Protein AF-A0A9X8ZZ97-F1 (afdb_monomer_lite)

Sequence (98 aa):
MSLYIMGLFLSYMVLNVFTDLKYRKTKNIWHFIFLVVGLGITYFAGIRTGKEIVIVLTMALVCGLLLETFKFSSPGDTKMLVVAALYVSDVAEESAML

Organism: Bacillus cereus (NCBI:txid1396)

Secondary structure (DSSP, 8-state):
-HHHHHHHHHHHHHHHHHHHHHHS---HHHHHHHHHHHHHHHHHTTSS-HHHHHHHHHHHHHHHHHHHHTTSS-HHHHHHHHHHHHHHHHHHHHHH--

Structure (mmCIF, N/CA/C/O backbone):
data_AF-A0A9X8ZZ97-F1
#
_entry.id   AF-A0A9X8ZZ97-F1
#
loop_
_atom_site.group_PDB
_atom_site.id
_atom_site.type_symbol
_atom_site.label_atom_id
_atom_site.label_alt_id
_atom_site.label_comp_id
_atom_site.label_asym_id
_atom_site.label_entity_id
_atom_site.label_seq_id
_atom_site.pdbx_PDB_ins_code
_atom_site.Cartn_x
_atom_site.Cartn_y
_atom_site.Cartn_z
_atom_site.occupancy
_atom_site.B_iso_or_equiv
_atom_site.auth_seq_id
_atom_site.auth_comp_id
_atom_site.auth_asym_id
_atom_site.auth_atom_id
_atom_site.pdbx_PDB_model_num
ATOM 1 N N . MET A 1 1 ? -9.895 12.532 8.640 1.00 81.56 1 MET A N 1
ATOM 2 C CA . MET A 1 1 ? -8.616 11.836 8.371 1.00 81.56 1 MET A CA 1
ATOM 3 C C . MET A 1 1 ? -8.487 11.480 6.888 1.00 81.56 1 MET A C 1
ATOM 5 O O . MET A 1 1 ? -7.400 11.606 6.336 1.00 81.56 1 MET A O 1
ATOM 9 N N . SER A 1 2 ? -9.599 11.159 6.227 1.00 82.81 2 SER A N 1
ATOM 10 C CA . SER A 1 2 ? -9.695 10.655 4.851 1.00 82.81 2 SER A CA 1
ATOM 11 C C . SER A 1 2 ? -8.934 11.481 3.808 1.00 82.81 2 SER A C 1
ATOM 13 O O . SER A 1 2 ? -8.155 10.926 3.040 1.00 82.81 2 SER A O 1
ATOM 15 N N . LEU A 1 3 ? -9.025 12.818 3.849 1.00 87.56 3 LEU A N 1
ATOM 16 C CA . LEU A 1 3 ? -8.240 13.706 2.971 1.00 87.56 3 LEU A CA 1
ATOM 17 C C . LEU A 1 3 ? -6.719 13.492 3.087 1.00 87.56 3 LEU A C 1
ATOM 19 O O . LEU A 1 3 ? -6.017 13.517 2.077 1.00 87.56 3 LEU A O 1
ATOM 23 N N . TYR A 1 4 ? -6.204 13.248 4.295 1.00 88.75 4 TYR A N 1
ATOM 24 C CA . TYR A 1 4 ? -4.779 12.977 4.514 1.00 88.75 4 TYR A CA 1
ATOM 25 C C . TYR A 1 4 ? -4.383 11.589 4.003 1.00 88.75 4 TYR A C 1
ATOM 27 O O . TYR A 1 4 ? -3.335 11.450 3.373 1.00 88.75 4 TYR A O 1
ATOM 35 N N . ILE A 1 5 ? -5.229 10.577 4.225 1.00 90.00 5 ILE A N 1
ATOM 36 C CA . ILE A 1 5 ? -5.025 9.208 3.721 1.00 90.00 5 ILE A CA 1
ATOM 37 C C . ILE A 1 5 ? -5.008 9.218 2.189 1.00 90.00 5 ILE A C 1
ATOM 39 O O . ILE A 1 5 ? -4.105 8.657 1.569 1.00 90.00 5 ILE A O 1
ATOM 43 N N . MET A 1 6 ? -5.949 9.937 1.576 1.00 91.69 6 MET A N 1
ATOM 44 C CA . MET A 1 6 ? -6.047 10.101 0.130 1.00 91.69 6 MET A CA 1
ATOM 45 C C . MET A 1 6 ? -4.854 10.881 -0.438 1.00 91.69 6 MET A C 1
ATOM 47 O O . MET A 1 6 ? -4.296 10.491 -1.462 1.00 91.69 6 MET A O 1
ATOM 51 N N . GLY A 1 7 ? -4.401 11.934 0.249 1.00 92.38 7 GLY A N 1
ATOM 52 C CA . GLY A 1 7 ? -3.191 12.676 -0.113 1.00 92.38 7 GLY A CA 1
ATOM 53 C C . GLY A 1 7 ? -1.931 11.806 -0.076 1.00 92.38 7 GLY A C 1
ATOM 54 O O . GLY A 1 7 ? -1.138 11.823 -1.019 1.00 92.38 7 GLY A O 1
ATOM 55 N N . LEU A 1 8 ? -1.771 10.987 0.968 1.00 92.50 8 LEU A N 1
ATOM 56 C CA . LEU A 1 8 ? -0.675 10.018 1.069 1.00 92.50 8 LEU A CA 1
ATOM 57 C C . LEU A 1 8 ? -0.743 8.973 -0.047 1.00 92.50 8 LEU A C 1
ATOM 59 O O . LEU A 1 8 ? 0.267 8.732 -0.708 1.00 92.50 8 LEU A O 1
ATOM 63 N N . PHE A 1 9 ? -1.921 8.415 -0.312 1.00 93.56 9 PHE A N 1
ATOM 64 C CA . PHE A 1 9 ? -2.134 7.460 -1.397 1.00 93.56 9 PHE 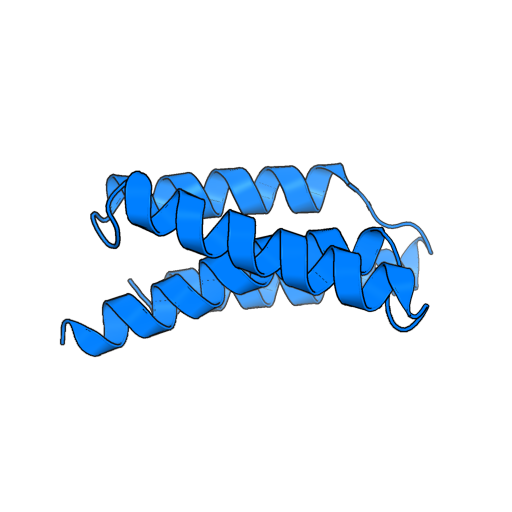A CA 1
ATOM 65 C C . PHE A 1 9 ? -1.796 8.047 -2.776 1.00 93.56 9 PHE A C 1
ATOM 67 O O . PHE A 1 9 ? -1.095 7.415 -3.569 1.00 93.56 9 PHE A O 1
ATOM 74 N N . LEU A 1 10 ? -2.225 9.278 -3.058 1.00 93.31 10 LEU A N 1
ATOM 75 C CA . LEU A 1 10 ? -1.890 9.968 -4.305 1.00 93.31 10 LEU A CA 1
ATOM 76 C C . LEU A 1 10 ? -0.387 10.225 -4.415 1.00 93.31 10 LEU A C 1
ATOM 78 O O . LEU A 1 10 ? 0.199 9.981 -5.468 1.00 93.31 10 LEU A O 1
ATOM 82 N N . SER A 1 11 ? 0.258 10.655 -3.327 1.00 92.25 11 SER A N 1
ATOM 83 C CA . SER A 1 11 ? 1.710 10.857 -3.314 1.00 92.25 11 SER A CA 1
ATOM 84 C C . SER A 1 11 ? 2.470 9.557 -3.592 1.00 92.25 11 SER A C 1
ATOM 86 O O . SER A 1 11 ? 3.405 9.553 -4.390 1.00 92.25 11 SER A O 1
ATOM 88 N N . TYR A 1 12 ? 2.018 8.438 -3.020 1.00 92.75 12 TYR A N 1
ATOM 89 C CA . TYR A 1 12 ? 2.551 7.103 -3.272 1.00 92.75 12 TYR A CA 1
ATOM 90 C C . TYR A 1 12 ? 2.430 6.708 -4.746 1.00 92.75 12 TYR A C 1
ATOM 92 O O . TYR A 1 12 ? 3.411 6.284 -5.360 1.00 92.75 12 TYR A O 1
ATOM 100 N N . MET A 1 13 ? 1.243 6.889 -5.328 1.00 90.81 13 MET A N 1
ATOM 101 C CA . MET A 1 13 ? 0.973 6.575 -6.730 1.00 90.81 13 MET A CA 1
ATOM 102 C C . MET A 1 13 ? 1.855 7.400 -7.669 1.00 90.81 13 MET A C 1
ATOM 104 O O . MET A 1 13 ? 2.513 6.846 -8.550 1.00 90.81 13 MET A O 1
ATOM 108 N N . VAL A 1 14 ? 1.937 8.713 -7.441 1.00 90.44 14 VAL A N 1
ATOM 109 C CA . VAL A 1 14 ? 2.774 9.619 -8.239 1.00 90.44 14 VAL A CA 1
ATOM 110 C C . VAL A 1 14 ? 4.251 9.258 -8.113 1.00 90.44 14 VAL A C 1
ATOM 112 O O . VAL A 1 14 ? 4.948 9.202 -9.126 1.00 90.44 14 VAL A O 1
ATOM 115 N N . LEU A 1 15 ? 4.738 8.980 -6.899 1.00 87.62 15 LEU A N 1
ATOM 116 C CA . LEU A 1 15 ? 6.129 8.586 -6.678 1.00 87.62 15 LEU A CA 1
ATOM 117 C C . LEU A 1 15 ? 6.466 7.283 -7.396 1.00 87.62 15 LEU A C 1
ATOM 119 O O . LEU A 1 15 ? 7.510 7.234 -8.043 1.00 87.62 15 LEU A O 1
ATOM 123 N N . ASN A 1 16 ? 5.590 6.276 -7.335 1.00 85.19 16 ASN A N 1
ATOM 124 C CA . ASN A 1 16 ? 5.801 5.005 -8.029 1.00 85.19 16 ASN A CA 1
ATOM 125 C C . ASN A 1 16 ? 5.863 5.194 -9.543 1.00 85.19 16 ASN A C 1
ATOM 127 O O . ASN A 1 16 ? 6.849 4.789 -10.158 1.00 85.19 16 ASN A O 1
ATOM 131 N N . VAL A 1 17 ? 4.878 5.886 -10.125 1.00 85.12 17 VAL A N 1
ATOM 132 C CA . VAL A 1 17 ? 4.847 6.171 -11.568 1.00 85.12 17 VAL A CA 1
ATOM 133 C C . VAL A 1 17 ? 6.087 6.958 -11.985 1.00 85.12 17 VAL A C 1
ATOM 135 O O . VAL A 1 17 ? 6.745 6.620 -12.967 1.00 85.12 17 VAL A O 1
ATOM 138 N N . PHE A 1 18 ? 6.469 7.977 -11.215 1.00 85.81 18 PHE A N 1
ATOM 139 C CA . PHE A 1 18 ? 7.673 8.753 -11.486 1.00 85.81 18 PHE A CA 1
ATOM 140 C C . PHE A 1 18 ? 8.942 7.895 -11.423 1.00 85.81 18 PHE A C 1
ATOM 142 O O . PHE A 1 18 ? 9.810 8.011 -12.293 1.00 85.81 18 PHE A O 1
ATOM 149 N N . THR A 1 19 ? 9.079 7.029 -10.415 1.00 81.69 19 THR A N 1
ATOM 150 C CA . THR A 1 19 ? 10.249 6.151 -10.310 1.00 81.69 19 THR A CA 1
ATOM 151 C C . THR A 1 19 ? 10.310 5.120 -11.424 1.00 81.69 19 THR A C 1
ATOM 153 O O . THR A 1 19 ? 11.406 4.861 -11.923 1.00 81.69 19 THR A O 1
ATOM 156 N N . ASP A 1 20 ? 9.169 4.598 -11.859 1.00 79.69 20 ASP A N 1
ATOM 157 C CA . ASP A 1 20 ? 9.102 3.652 -12.969 1.00 79.69 20 ASP A CA 1
ATOM 158 C C . ASP A 1 20 ? 9.470 4.326 -14.293 1.00 79.69 20 ASP A C 1
ATOM 160 O O . ASP A 1 20 ? 10.307 3.803 -15.030 1.00 79.69 20 ASP A O 1
ATOM 164 N N . LEU A 1 21 ? 8.967 5.537 -14.557 1.00 81.19 21 LEU A N 1
ATOM 165 C CA . LEU A 1 21 ? 9.332 6.309 -15.750 1.00 81.19 21 LEU A CA 1
ATOM 166 C C . LEU A 1 21 ? 10.819 6.686 -15.770 1.00 81.19 21 LEU A C 1
ATOM 168 O O . LEU A 1 21 ? 11.478 6.574 -16.805 1.00 81.19 21 LEU A O 1
ATOM 172 N N . LYS A 1 22 ? 11.362 7.134 -14.632 1.00 82.75 22 LYS A N 1
ATOM 173 C CA . LYS A 1 22 ? 12.730 7.668 -14.557 1.00 82.75 22 LYS A CA 1
ATOM 174 C C . LYS A 1 22 ? 13.798 6.584 -14.455 1.00 82.75 22 LYS A C 1
ATOM 176 O O . LYS A 1 22 ? 14.845 6.699 -15.086 1.00 82.75 22 LYS A O 1
ATOM 181 N N . TYR A 1 23 ? 13.571 5.566 -13.630 1.00 78.38 23 TYR A N 1
ATOM 182 C CA . TYR A 1 23 ? 14.587 4.566 -13.289 1.00 78.38 23 TYR A CA 1
ATOM 183 C C . TYR A 1 23 ? 14.303 3.188 -13.888 1.00 78.38 23 TYR A C 1
ATOM 185 O O . TYR A 1 23 ? 15.179 2.326 -13.803 1.00 78.38 23 TYR A O 1
ATOM 193 N N . ARG A 1 24 ? 13.111 2.965 -14.473 1.00 67.56 24 ARG A N 1
ATOM 194 C CA . ARG A 1 24 ? 12.647 1.659 -14.985 1.00 67.56 24 ARG A CA 1
ATOM 195 C C . ARG A 1 24 ? 12.842 0.519 -13.978 1.00 67.56 24 ARG A C 1
ATOM 197 O O . ARG A 1 24 ? 13.127 -0.616 -14.353 1.00 67.56 24 ARG A O 1
ATOM 204 N N . LYS A 1 25 ? 12.765 0.840 -12.685 1.00 72.44 25 LYS A N 1
ATOM 205 C CA . LYS A 1 25 ? 12.953 -0.097 -11.579 1.00 72.44 25 LYS A CA 1
ATOM 206 C C . LYS A 1 25 ? 11.923 0.181 -10.500 1.00 72.44 25 LYS A C 1
ATOM 208 O O . LYS A 1 25 ? 11.943 1.253 -9.894 1.00 72.44 25 LYS A O 1
ATOM 213 N N . THR A 1 26 ? 11.153 -0.849 -10.180 1.00 67.56 26 THR A N 1
ATOM 214 C CA . THR A 1 26 ? 10.282 -0.883 -9.012 1.00 67.56 26 THR A CA 1
ATOM 215 C C . THR A 1 26 ? 11.125 -0.951 -7.743 1.00 67.56 26 THR A C 1
ATOM 217 O O . THR A 1 26 ? 11.924 -1.865 -7.510 1.00 67.56 26 THR A O 1
ATOM 220 N N . LYS A 1 27 ? 10.986 0.066 -6.895 1.00 74.56 27 LYS A N 1
ATOM 221 C CA . LYS A 1 27 ? 11.694 0.157 -5.616 1.00 74.56 27 LYS A CA 1
ATOM 222 C C . LYS A 1 27 ? 10.838 -0.483 -4.525 1.00 74.56 27 LYS A C 1
ATOM 224 O O . LYS A 1 27 ? 10.042 0.190 -3.882 1.00 74.56 27 LYS A O 1
ATOM 229 N N . ASN A 1 28 ? 11.075 -1.770 -4.260 1.00 80.69 28 ASN A N 1
ATOM 230 C CA . ASN A 1 28 ? 10.387 -2.542 -3.209 1.00 80.69 28 ASN A CA 1
ATOM 231 C C . ASN A 1 28 ? 10.348 -1.843 -1.835 1.00 80.69 28 ASN A C 1
ATOM 233 O O . ASN A 1 28 ? 9.384 -2.000 -1.092 1.00 80.69 28 ASN A O 1
ATOM 237 N N . ILE A 1 29 ? 11.379 -1.054 -1.515 1.00 84.06 29 ILE A N 1
ATOM 238 C CA . ILE A 1 29 ? 11.473 -0.283 -0.270 1.00 84.06 29 ILE A CA 1
ATOM 239 C C . ILE A 1 29 ? 10.344 0.752 -0.151 1.00 84.06 29 ILE A C 1
ATOM 241 O O . ILE A 1 29 ? 9.812 0.921 0.941 1.00 84.06 29 ILE A O 1
ATOM 245 N N . TRP A 1 30 ? 9.927 1.402 -1.243 1.00 85.62 30 TRP A N 1
ATOM 246 C CA . TRP A 1 30 ? 8.823 2.366 -1.191 1.00 85.62 30 TRP A CA 1
ATOM 247 C C . TRP A 1 30 ? 7.504 1.682 -0.849 1.00 85.62 30 TRP A C 1
ATOM 249 O O . TRP A 1 30 ? 6.820 2.134 0.063 1.00 85.62 30 TRP A O 1
ATOM 259 N N . HIS A 1 31 ? 7.184 0.558 -1.499 1.00 90.00 31 HIS A N 1
ATOM 260 C CA . HIS A 1 31 ? 5.980 -0.213 -1.172 1.00 90.00 31 HIS A CA 1
ATOM 261 C C . HIS A 1 31 ? 5.948 -0.599 0.310 1.00 90.00 31 HIS A C 1
ATOM 263 O O . HIS A 1 31 ? 4.923 -0.438 0.961 1.00 90.00 31 HIS A O 1
ATOM 269 N N . PHE A 1 32 ? 7.081 -1.046 0.858 1.00 89.56 32 PHE A N 1
ATOM 270 C CA . PHE A 1 32 ? 7.176 -1.408 2.269 1.00 89.56 32 PHE A CA 1
ATOM 271 C C . PHE A 1 32 ? 6.990 -0.207 3.208 1.00 89.56 32 PHE A C 1
ATOM 273 O O . PHE A 1 32 ? 6.215 -0.296 4.155 1.00 89.56 32 PHE A O 1
ATOM 280 N N . ILE A 1 33 ? 7.648 0.926 2.934 1.00 91.81 33 ILE A N 1
ATOM 281 C CA . ILE A 1 33 ? 7.503 2.147 3.745 1.00 91.81 33 ILE A CA 1
ATOM 282 C C . ILE A 1 33 ? 6.042 2.603 3.763 1.00 91.81 33 ILE A C 1
ATOM 284 O O . ILE A 1 33 ? 5.489 2.830 4.837 1.00 91.81 33 ILE A O 1
ATOM 288 N N . PHE A 1 34 ? 5.400 2.695 2.597 1.00 93.31 34 PHE A N 1
ATOM 289 C CA . PHE A 1 34 ? 4.002 3.117 2.512 1.00 93.31 34 PHE A CA 1
ATOM 290 C C . PHE A 1 34 ? 3.044 2.102 3.144 1.00 93.31 34 PHE A C 1
ATOM 292 O O . PHE A 1 34 ? 2.078 2.507 3.779 1.00 93.31 34 PHE A O 1
ATOM 299 N N . LEU A 1 35 ? 3.331 0.800 3.071 1.00 93.62 35 LEU A N 1
ATOM 300 C CA . 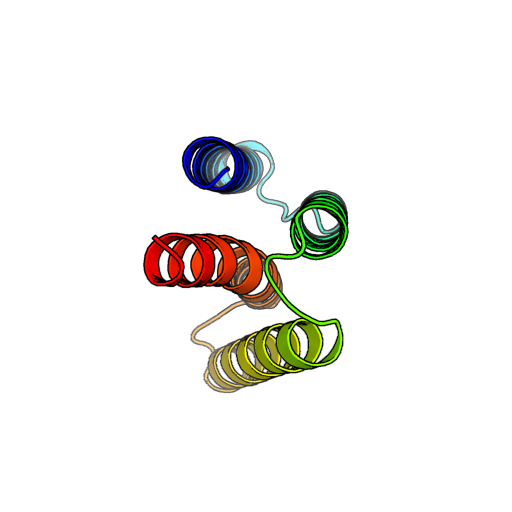LEU A 1 35 ? 2.561 -0.210 3.799 1.00 93.62 35 LEU A CA 1
ATOM 301 C C . LEU A 1 35 ? 2.623 0.021 5.318 1.00 93.62 35 LEU A C 1
ATOM 303 O O . LEU A 1 35 ? 1.589 0.042 5.976 1.00 93.62 35 LEU A O 1
ATOM 307 N N . VAL A 1 36 ? 3.823 0.210 5.877 1.00 94.19 36 VAL A N 1
ATOM 308 C CA . VAL A 1 36 ? 4.017 0.413 7.325 1.00 94.19 36 VAL A CA 1
ATOM 309 C C . VAL A 1 36 ? 3.366 1.714 7.793 1.00 94.19 36 VAL A C 1
ATOM 311 O O . VAL A 1 36 ? 2.719 1.731 8.838 1.00 94.19 36 VAL A O 1
ATOM 314 N N . VAL A 1 37 ? 3.499 2.792 7.016 1.00 94.00 37 VAL A N 1
ATOM 315 C CA . VAL A 1 37 ? 2.844 4.075 7.313 1.00 94.00 37 VAL A CA 1
ATOM 316 C C . VAL A 1 37 ? 1.324 3.927 7.280 1.00 94.00 37 VAL A C 1
ATOM 318 O O . VAL A 1 37 ? 0.666 4.374 8.216 1.00 94.00 37 VAL A O 1
ATOM 321 N N . GLY A 1 38 ? 0.774 3.274 6.251 1.00 92.31 38 GLY A N 1
ATOM 322 C CA . GLY A 1 38 ? -0.656 2.987 6.146 1.00 92.31 38 GLY A CA 1
ATOM 323 C C . GLY A 1 38 ? -1.159 2.215 7.361 1.00 92.31 38 GLY A C 1
ATOM 324 O O . GLY A 1 38 ? -2.034 2.703 8.061 1.00 92.31 38 GLY A O 1
ATOM 325 N N . LEU A 1 39 ? -0.510 1.094 7.693 1.00 93.44 39 LEU A N 1
ATOM 326 C CA . LEU A 1 39 ? -0.841 0.265 8.858 1.00 93.44 39 LEU A CA 1
ATOM 327 C C . LEU A 1 39 ? -0.823 1.049 10.172 1.00 93.44 39 LEU A C 1
ATOM 329 O O . LEU A 1 39 ? -1.705 0.873 11.012 1.00 93.44 39 LEU A O 1
ATOM 333 N N . GLY A 1 40 ? 0.179 1.913 10.348 1.00 91.25 40 GLY A N 1
ATOM 334 C CA . GLY A 1 40 ? 0.262 2.798 11.502 1.00 91.25 40 GLY A CA 1
ATOM 335 C C . GLY A 1 40 ? -0.950 3.721 11.581 1.00 91.25 40 GLY A C 1
ATOM 336 O O . GLY A 1 40 ? -1.583 3.803 12.630 1.00 91.25 40 GLY A O 1
ATOM 337 N N . ILE A 1 41 ? -1.315 4.371 10.474 1.00 90.56 41 ILE A N 1
ATOM 338 C CA . ILE A 1 41 ? -2.485 5.255 10.424 1.00 90.56 41 ILE A CA 1
ATOM 339 C C . ILE A 1 41 ? -3.759 4.472 10.738 1.00 90.56 41 ILE A C 1
ATOM 341 O O . ILE A 1 41 ? -4.499 4.892 11.623 1.00 90.56 41 ILE A O 1
ATOM 345 N N . THR A 1 42 ? -3.988 3.326 10.092 1.00 90.31 42 THR A N 1
ATOM 346 C CA . THR A 1 42 ? -5.184 2.501 10.314 1.00 90.31 42 THR A CA 1
ATOM 347 C C . THR A 1 42 ? -5.334 2.109 11.784 1.00 90.31 42 THR A C 1
ATOM 349 O O . THR A 1 42 ? -6.421 2.223 12.352 1.00 90.31 42 THR A O 1
ATOM 352 N N . TYR A 1 43 ? -4.233 1.681 12.414 1.00 88.75 43 TYR A N 1
ATOM 353 C CA . TYR A 1 43 ? -4.224 1.210 13.797 1.00 88.75 43 TYR A CA 1
ATOM 354 C C . TYR A 1 43 ? -4.364 2.352 14.811 1.00 88.75 43 TYR A C 1
ATOM 356 O O . TYR A 1 43 ? -5.202 2.279 15.707 1.00 88.75 43 TYR A O 1
ATOM 364 N N . PHE A 1 44 ? -3.576 3.426 14.679 1.00 88.06 44 PHE A N 1
ATOM 365 C CA . PHE A 1 44 ? -3.598 4.546 15.630 1.00 88.06 44 PHE A CA 1
ATOM 366 C C . PHE A 1 44 ? -4.849 5.414 15.506 1.00 88.06 44 PHE A C 1
ATOM 368 O O . PHE A 1 44 ? -5.306 5.960 16.507 1.00 88.06 44 PHE A O 1
ATOM 375 N N . ALA A 1 45 ? -5.412 5.539 14.304 1.00 85.94 45 ALA A N 1
ATOM 376 C CA . ALA A 1 45 ? -6.664 6.258 14.090 1.00 85.94 45 ALA A CA 1
ATOM 377 C C . ALA A 1 45 ? -7.899 5.426 14.472 1.00 85.94 45 ALA A C 1
ATOM 379 O O . ALA A 1 45 ? -9.009 5.947 14.431 1.00 85.94 45 ALA A O 1
ATOM 380 N N . GLY A 1 46 ? -7.718 4.148 14.831 1.00 85.00 46 GLY A N 1
ATOM 381 C CA . GLY A 1 46 ? -8.811 3.254 15.206 1.00 85.00 46 GLY A CA 1
ATOM 382 C C . GLY A 1 46 ? -9.796 2.981 14.070 1.00 85.00 46 GLY A C 1
ATOM 383 O O . GLY A 1 46 ? -10.944 2.659 14.349 1.00 85.00 46 GLY A O 1
ATOM 384 N N . ILE A 1 47 ? -9.365 3.119 12.808 1.00 85.44 47 ILE A N 1
ATOM 385 C CA . ILE A 1 47 ? -10.235 2.934 11.634 1.00 85.44 47 ILE A CA 1
ATOM 386 C C . ILE A 1 47 ? -10.662 1.471 11.534 1.00 85.44 47 ILE A C 1
ATOM 388 O O . ILE A 1 47 ? -11.817 1.185 11.242 1.00 85.44 47 ILE A O 1
ATOM 392 N N . ARG A 1 48 ? -9.732 0.543 11.795 1.00 85.50 48 ARG A N 1
ATOM 393 C CA . ARG A 1 48 ? -9.980 -0.902 11.759 1.00 85.50 48 ARG A CA 1
ATOM 394 C C . ARG A 1 48 ? -9.257 -1.647 12.858 1.00 85.50 48 ARG A C 1
ATOM 396 O O . ARG A 1 48 ? -8.180 -1.261 13.319 1.00 85.50 48 ARG A O 1
ATOM 403 N N . THR A 1 49 ? -9.826 -2.785 13.226 1.00 85.88 49 THR A N 1
ATOM 404 C CA . THR A 1 49 ? -9.176 -3.745 14.113 1.00 85.88 49 THR A CA 1
ATOM 405 C C . THR A 1 49 ? -8.073 -4.506 13.376 1.00 85.88 49 THR A C 1
ATOM 407 O O . THR A 1 49 ? -8.120 -4.708 12.162 1.00 85.88 49 THR A O 1
ATOM 410 N N . GLY A 1 50 ? -7.085 -5.020 14.117 1.00 84.75 50 GLY A N 1
ATOM 411 C CA . GLY A 1 50 ? -5.990 -5.796 13.518 1.00 84.75 50 GLY A CA 1
ATOM 412 C C . GLY A 1 50 ? -6.461 -7.001 12.688 1.00 84.75 50 GLY A C 1
ATOM 413 O O . GLY A 1 50 ? -5.808 -7.367 11.715 1.00 84.75 50 GLY A O 1
ATOM 414 N N . LYS A 1 51 ? -7.620 -7.590 13.020 1.00 88.94 51 LYS A N 1
ATOM 415 C CA . LYS A 1 51 ? -8.207 -8.706 12.259 1.00 88.94 51 LYS A CA 1
ATOM 416 C C . LYS A 1 51 ? -8.697 -8.268 10.877 1.00 88.94 51 LYS A C 1
ATOM 418 O O . LYS A 1 51 ? -8.415 -8.949 9.896 1.00 88.94 51 LYS A O 1
ATOM 423 N N . GLU A 1 52 ? -9.393 -7.139 10.791 1.00 89.44 52 GLU A N 1
ATOM 424 C CA . GLU A 1 52 ? -9.923 -6.601 9.528 1.00 89.44 52 GLU A CA 1
ATOM 425 C C . GLU A 1 52 ? -8.798 -6.188 8.580 1.00 89.44 52 GLU A C 1
ATOM 427 O O . GLU A 1 52 ? -8.846 -6.493 7.388 1.00 89.44 52 GLU A O 1
ATOM 432 N N . ILE A 1 53 ? -7.738 -5.583 9.124 1.00 91.88 53 ILE A N 1
ATOM 433 C CA . ILE A 1 53 ? -6.530 -5.239 8.367 1.00 91.88 53 ILE A CA 1
ATOM 434 C C . ILE A 1 53 ? -5.936 -6.489 7.705 1.00 91.88 53 ILE A C 1
ATOM 436 O O . ILE A 1 53 ? -5.660 -6.489 6.505 1.00 91.88 53 ILE A O 1
ATOM 440 N N . VAL A 1 54 ? -5.769 -7.579 8.464 1.00 92.75 54 VAL A N 1
ATOM 441 C CA . VAL A 1 54 ? -5.219 -8.837 7.934 1.00 92.75 54 VAL A CA 1
ATOM 442 C C . VAL A 1 54 ? -6.100 -9.402 6.823 1.00 92.75 54 VAL A C 1
ATOM 444 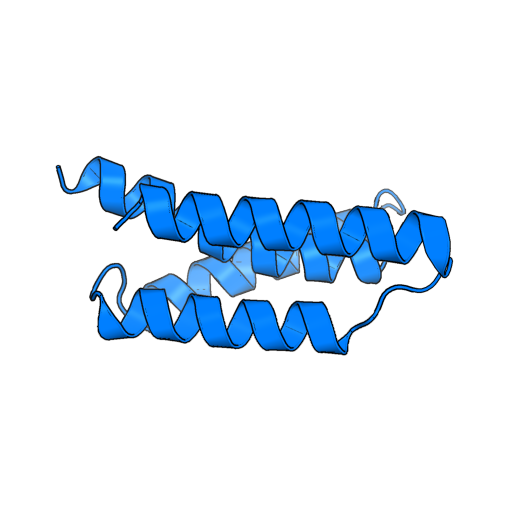O O . VAL A 1 54 ? -5.569 -9.850 5.807 1.00 92.75 54 VAL A O 1
ATOM 447 N N . ILE A 1 55 ? -7.426 -9.356 6.976 1.00 94.06 55 ILE A N 1
ATOM 448 C CA . ILE A 1 55 ? -8.362 -9.831 5.948 1.00 94.06 55 ILE A CA 1
ATOM 449 C C . ILE A 1 55 ? -8.177 -9.037 4.654 1.00 94.06 55 ILE A C 1
ATOM 451 O O . ILE A 1 55 ? -7.999 -9.639 3.596 1.00 94.06 55 ILE A O 1
ATOM 455 N N . VAL A 1 56 ? -8.152 -7.705 4.726 1.00 94.38 56 VAL A N 1
ATOM 456 C CA . VAL A 1 56 ? -7.991 -6.853 3.539 1.00 94.38 56 VAL A CA 1
ATOM 457 C C . VAL A 1 56 ? -6.658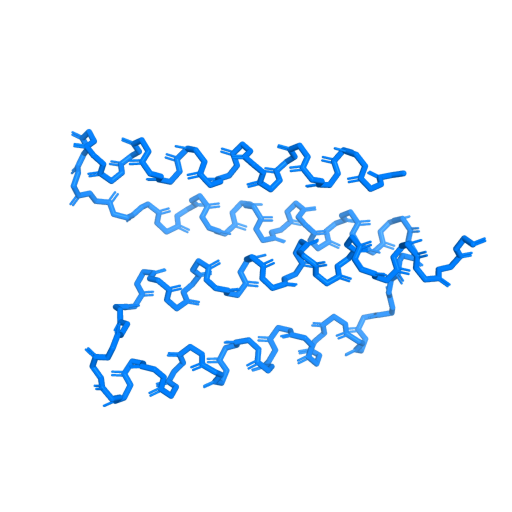 -7.094 2.845 1.00 94.38 56 VAL A C 1
ATOM 459 O O . VAL A 1 56 ? -6.631 -7.282 1.627 1.00 94.38 56 VAL A O 1
ATOM 462 N N . LEU A 1 57 ? -5.561 -7.167 3.600 1.00 95.38 57 LEU A N 1
ATOM 463 C CA . LEU A 1 57 ? -4.243 -7.440 3.028 1.00 95.38 57 LEU A CA 1
ATOM 464 C C . LEU A 1 57 ? -4.171 -8.828 2.388 1.00 95.38 57 LEU A C 1
ATOM 466 O O . LEU A 1 57 ? -3.613 -8.975 1.302 1.00 95.38 57 LEU A O 1
ATOM 470 N N . THR A 1 58 ? -4.760 -9.837 3.032 1.00 95.50 58 THR A N 1
ATOM 471 C CA . THR A 1 58 ? -4.773 -11.209 2.511 1.00 95.50 58 THR A CA 1
ATOM 472 C C . THR A 1 58 ? -5.599 -11.292 1.233 1.00 95.50 58 THR A C 1
ATOM 474 O O . THR A 1 58 ? -5.141 -11.864 0.249 1.00 95.50 58 THR A O 1
ATOM 477 N N . MET A 1 59 ? -6.780 -10.672 1.204 1.00 95.94 59 MET A N 1
ATOM 478 C CA . MET A 1 59 ? -7.633 -10.631 0.013 1.00 95.94 59 MET A CA 1
ATOM 479 C C . MET A 1 59 ? -6.952 -9.901 -1.146 1.00 95.94 59 MET A C 1
ATOM 481 O O . MET A 1 59 ? -6.961 -10.398 -2.272 1.00 95.94 59 MET A O 1
ATOM 485 N N . ALA A 1 60 ? -6.313 -8.760 -0.878 1.00 95.69 60 ALA A N 1
ATOM 486 C CA . ALA A 1 60 ? -5.569 -8.019 -1.892 1.00 95.69 60 ALA A CA 1
ATOM 487 C C . ALA A 1 60 ? -4.384 -8.830 -2.436 1.00 95.69 60 ALA A C 1
ATOM 489 O O . ALA A 1 60 ? -4.161 -8.858 -3.647 1.00 95.69 60 ALA A O 1
ATOM 490 N N . LEU A 1 61 ? -3.662 -9.538 -1.562 1.00 95.38 61 LEU A N 1
ATOM 491 C CA . LEU A 1 61 ? -2.551 -10.401 -1.955 1.00 95.38 61 LEU A CA 1
ATOM 492 C C . LEU A 1 61 ? -3.028 -11.583 -2.803 1.00 95.38 61 LEU A C 1
ATOM 494 O O . LEU A 1 61 ? -2.455 -11.835 -3.857 1.00 95.38 61 LEU A O 1
ATOM 498 N N . VAL A 1 62 ? -4.087 -12.280 -2.383 1.00 96.38 62 VAL A N 1
ATOM 499 C CA . VAL A 1 62 ? -4.677 -13.389 -3.151 1.00 96.38 62 VAL A CA 1
ATOM 500 C C . VAL A 1 62 ? -5.137 -12.903 -4.523 1.00 96.38 62 VAL A C 1
ATOM 502 O O . VAL A 1 62 ? -4.844 -13.547 -5.527 1.00 96.38 62 VAL A O 1
ATOM 505 N N . CYS A 1 63 ? -5.795 -11.744 -4.588 1.00 95.06 63 CYS A N 1
ATOM 506 C CA . CYS A 1 63 ? -6.229 -11.149 -5.848 1.00 95.06 63 CYS A CA 1
ATOM 507 C C . CYS A 1 63 ? -5.037 -10.832 -6.765 1.00 95.06 63 CYS A C 1
ATOM 509 O O . CYS A 1 63 ? -5.030 -11.221 -7.932 1.00 95.06 63 CYS A O 1
ATOM 511 N N . GLY A 1 64 ? -3.986 -10.207 -6.231 1.00 93.75 64 GLY A N 1
ATOM 512 C CA . GLY A 1 64 ? -2.778 -9.909 -6.998 1.00 93.75 64 GLY A CA 1
ATOM 513 C C . GLY A 1 64 ? -2.042 -11.165 -7.480 1.00 93.75 64 GLY A C 1
ATOM 514 O O . GLY A 1 64 ? -1.657 -11.236 -8.643 1.00 93.75 64 GLY A O 1
ATOM 515 N N . LEU A 1 65 ? -1.933 -12.201 -6.641 1.00 94.19 65 LEU A N 1
ATOM 516 C CA . LEU A 1 65 ? -1.336 -13.488 -7.020 1.00 94.19 65 LEU A CA 1
ATOM 517 C C . LEU A 1 65 ? -2.145 -14.214 -8.102 1.00 94.19 65 LEU A C 1
ATOM 519 O O . LEU A 1 65 ? -1.563 -14.832 -8.996 1.00 94.19 65 LEU A O 1
ATOM 523 N N . LEU A 1 66 ? -3.478 -14.129 -8.063 1.00 95.44 66 LEU A N 1
ATOM 524 C CA . LEU A 1 66 ? -4.326 -14.646 -9.138 1.00 95.44 66 LEU A CA 1
ATOM 525 C C . LEU A 1 66 ? -4.045 -13.907 -10.452 1.00 95.44 66 LEU A C 1
ATOM 527 O O . LEU A 1 66 ? -3.802 -14.553 -11.470 1.00 95.44 66 LEU A O 1
ATOM 531 N N . LEU A 1 67 ? -4.001 -12.572 -10.436 1.00 92.62 67 LEU A N 1
ATOM 532 C CA . LEU A 1 67 ? -3.684 -11.769 -11.626 1.00 92.62 67 LEU A CA 1
ATOM 533 C C . LEU A 1 67 ? -2.292 -12.087 -12.191 1.00 92.62 67 LEU A C 1
ATOM 535 O O . LEU A 1 67 ? -2.118 -12.158 -13.409 1.00 92.62 67 LEU A O 1
ATOM 539 N N . GLU A 1 68 ? -1.316 -12.317 -11.317 1.00 91.88 68 GLU A N 1
ATOM 540 C CA . GLU A 1 68 ? 0.038 -12.730 -11.691 1.00 91.88 68 GLU A CA 1
ATOM 541 C C . GLU A 1 68 ? 0.052 -14.134 -12.315 1.00 91.88 68 GLU A C 1
ATOM 543 O O . GLU A 1 68 ? 0.692 -14.349 -13.345 1.00 91.88 68 GLU A O 1
ATOM 548 N N . THR A 1 69 ? -0.736 -15.068 -11.773 1.00 92.12 69 THR A N 1
ATOM 549 C CA . THR A 1 69 ? -0.897 -16.429 -12.322 1.00 92.12 69 THR A CA 1
ATOM 550 C C . THR A 1 69 ? -1.427 -16.395 -13.757 1.00 92.12 69 THR A C 1
ATOM 552 O O . THR A 1 69 ? -0.957 -17.139 -14.619 1.00 92.12 69 THR A O 1
ATOM 555 N N . PHE A 1 70 ? -2.360 -15.486 -14.046 1.00 92.81 70 PHE A N 1
ATOM 556 C CA . PHE A 1 70 ? -2.899 -15.269 -15.392 1.00 92.81 70 PHE A CA 1
ATOM 557 C C . PHE A 1 70 ? -2.035 -14.348 -16.273 1.00 92.81 70 PHE A C 1
ATOM 559 O O . PHE A 1 70 ? -2.430 -14.041 -17.396 1.00 92.81 70 PHE A O 1
ATOM 566 N N . LYS A 1 71 ? -0.850 -13.928 -15.805 1.00 89.25 71 LYS A N 1
ATOM 567 C CA . LYS A 1 71 ? 0.076 -13.012 -16.499 1.00 89.25 71 LYS A CA 1
ATOM 568 C C . LYS A 1 71 ? -0.522 -11.639 -16.842 1.00 89.25 71 LYS A C 1
ATOM 570 O O . LYS A 1 71 ? -0.013 -10.958 -17.729 1.00 89.25 71 LYS A O 1
ATOM 575 N N . PHE A 1 72 ? -1.573 -11.215 -16.139 1.00 84.88 72 PHE A N 1
ATOM 576 C CA . PHE A 1 72 ? -2.140 -9.866 -16.269 1.00 84.88 72 PHE A CA 1
ATOM 577 C C . PHE A 1 72 ? -1.372 -8.820 -15.457 1.00 84.88 72 PHE A C 1
ATOM 579 O O . PHE A 1 72 ? -1.501 -7.629 -15.719 1.00 84.88 72 PHE A O 1
ATOM 586 N N . SER A 1 73 ? -0.598 -9.261 -14.466 1.00 86.75 73 SER A N 1
ATOM 587 C CA . SER A 1 73 ? 0.081 -8.411 -13.491 1.00 86.75 73 SER A CA 1
ATOM 588 C C . SER A 1 73 ? 1.522 -8.870 -13.298 1.00 86.75 73 SER A C 1
ATOM 590 O O . SER A 1 73 ? 1.817 -10.063 -13.406 1.00 86.75 73 SER A O 1
ATOM 592 N N . SER A 1 74 ? 2.421 -7.934 -13.005 1.00 86.88 74 SER A N 1
ATOM 593 C CA . SER A 1 74 ? 3.788 -8.244 -12.590 1.00 86.88 74 SER A CA 1
ATOM 594 C C . SER A 1 74 ? 3.900 -8.336 -11.058 1.00 86.88 74 SER A C 1
ATOM 596 O O . SER A 1 74 ? 3.052 -7.799 -10.339 1.00 86.88 74 SER A O 1
ATOM 598 N N . PRO A 1 75 ? 4.983 -8.928 -10.516 1.00 85.50 75 PRO A N 1
ATOM 599 C CA . PRO A 1 75 ? 5.210 -8.964 -9.069 1.00 85.50 75 PRO A CA 1
ATOM 600 C C . PRO A 1 75 ? 5.285 -7.574 -8.413 1.00 85.50 75 PRO A C 1
ATOM 602 O O . PRO A 1 75 ? 5.102 -7.444 -7.201 1.00 85.50 75 PRO A O 1
ATOM 605 N N . GLY A 1 76 ? 5.621 -6.533 -9.183 1.00 86.00 76 GLY A N 1
ATOM 606 C CA . GLY A 1 76 ? 5.608 -5.147 -8.709 1.00 86.00 76 GLY A CA 1
ATOM 607 C C . GLY A 1 76 ? 4.183 -4.641 -8.507 1.00 86.00 76 GLY A C 1
ATOM 608 O O . GLY A 1 76 ? 3.849 -4.137 -7.434 1.00 86.00 76 GLY A O 1
ATOM 609 N N . ASP A 1 77 ? 3.328 -4.876 -9.497 1.00 85.00 77 ASP A N 1
ATOM 610 C CA . ASP A 1 77 ? 1.924 -4.462 -9.492 1.00 85.00 77 ASP A CA 1
ATOM 611 C C . ASP A 1 77 ? 1.134 -5.179 -8.388 1.00 85.00 77 ASP A C 1
ATOM 613 O O . ASP A 1 77 ? 0.346 -4.549 -7.686 1.00 85.00 77 ASP A O 1
ATOM 617 N N . THR A 1 78 ? 1.423 -6.462 -8.136 1.00 91.31 78 THR A N 1
ATOM 618 C CA . THR A 1 78 ? 0.853 -7.230 -7.014 1.00 91.31 78 THR A CA 1
ATOM 619 C C . THR A 1 78 ? 1.129 -6.551 -5.667 1.00 91.31 78 THR A C 1
ATOM 621 O O . THR A 1 78 ? 0.232 -6.396 -4.839 1.00 91.31 78 THR A O 1
ATOM 624 N N . LYS A 1 79 ? 2.361 -6.081 -5.434 1.00 90.88 79 LYS A N 1
ATOM 625 C CA . LYS A 1 79 ? 2.712 -5.351 -4.199 1.00 90.88 79 LYS A CA 1
ATOM 626 C C . LYS A 1 79 ? 2.032 -3.992 -4.149 1.00 90.88 79 LYS A C 1
ATOM 628 O O . LYS A 1 79 ? 1.593 -3.556 -3.085 1.00 90.88 79 LYS A O 1
ATOM 633 N N . MET A 1 80 ? 1.941 -3.327 -5.297 1.00 92.19 80 MET A N 1
ATOM 634 C CA . MET A 1 80 ? 1.289 -2.033 -5.407 1.00 92.19 80 MET A CA 1
ATOM 635 C C . MET A 1 80 ? -0.206 -2.124 -5.102 1.00 92.19 80 MET A C 1
ATOM 637 O O . MET A 1 80 ? -0.714 -1.259 -4.387 1.00 92.19 80 MET A O 1
ATOM 641 N N . LEU A 1 81 ? -0.864 -3.198 -5.546 1.00 93.50 81 LEU A N 1
ATOM 642 C CA . LEU A 1 81 ? -2.254 -3.524 -5.244 1.00 93.50 81 LEU A CA 1
ATOM 643 C C . LEU A 1 81 ? -2.482 -3.713 -3.743 1.00 93.50 81 LEU A C 1
ATOM 645 O O . LEU A 1 81 ? -3.442 -3.166 -3.215 1.00 93.50 81 LEU A O 1
ATOM 649 N N . VAL A 1 82 ? -1.599 -4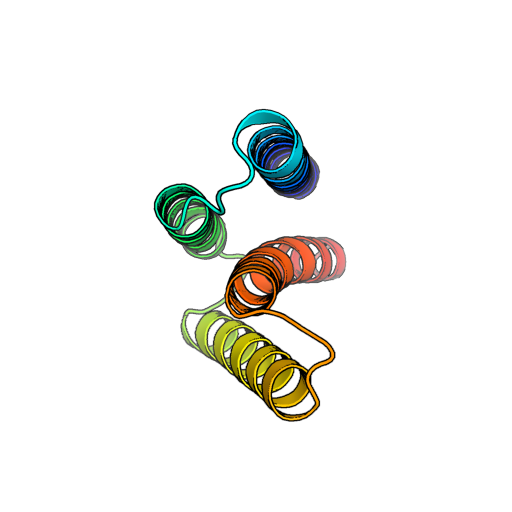.432 -3.043 1.00 95.19 82 VAL A N 1
ATOM 650 C CA . VAL A 1 82 ? -1.725 -4.650 -1.589 1.00 95.19 82 VAL A CA 1
ATOM 651 C C . VAL A 1 82 ? -1.687 -3.328 -0.822 1.00 95.19 82 VAL A C 1
ATOM 653 O O . VAL A 1 82 ? -2.545 -3.079 0.022 1.00 95.19 82 VAL A O 1
ATOM 656 N N . VAL A 1 83 ? -0.726 -2.456 -1.141 1.00 94.75 83 VAL A N 1
ATOM 657 C CA . VAL A 1 83 ? -0.646 -1.126 -0.518 1.00 94.75 83 VAL A CA 1
ATOM 658 C C . VAL A 1 83 ? -1.880 -0.302 -0.882 1.00 94.75 83 VAL A C 1
ATOM 660 O O . VAL A 1 83 ? -2.504 0.284 -0.005 1.00 94.75 83 VAL A O 1
ATOM 663 N N . ALA A 1 84 ? -2.275 -0.286 -2.156 1.00 94.12 84 ALA A N 1
ATOM 664 C CA . ALA A 1 84 ? -3.432 0.477 -2.610 1.00 94.12 84 ALA A CA 1
ATOM 665 C C . ALA A 1 84 ? -4.734 0.032 -1.936 1.00 94.12 84 ALA A C 1
ATOM 667 O O . ALA A 1 84 ? -5.524 0.877 -1.523 1.00 94.12 84 ALA A O 1
ATOM 668 N N . ALA A 1 85 ? -4.933 -1.276 -1.781 1.00 95.44 85 ALA A N 1
ATOM 669 C CA . ALA A 1 85 ? -6.104 -1.841 -1.132 1.00 95.44 85 ALA A CA 1
ATOM 670 C C . ALA A 1 85 ? -6.234 -1.357 0.313 1.00 95.44 85 ALA A C 1
ATOM 672 O O . ALA A 1 85 ? -7.332 -0.979 0.706 1.00 95.44 85 ALA A O 1
ATOM 673 N N . LEU A 1 86 ? -5.131 -1.293 1.070 1.00 95.56 86 LEU A N 1
ATOM 674 C CA . LEU A 1 86 ? -5.137 -0.763 2.435 1.00 95.56 86 LEU A CA 1
ATOM 675 C C . LEU A 1 86 ? -5.674 0.676 2.461 1.00 95.56 86 LEU A C 1
ATOM 677 O O . LEU A 1 86 ? -6.727 0.922 3.040 1.00 95.56 86 LEU A O 1
ATOM 681 N N . TYR A 1 87 ? -5.023 1.594 1.739 1.00 94.31 87 TYR A N 1
ATOM 682 C CA . TYR A 1 87 ? -5.390 3.016 1.726 1.00 94.31 87 TYR A CA 1
ATOM 683 C C . TYR A 1 87 ? -6.807 3.278 1.193 1.00 94.31 87 TYR A C 1
ATOM 685 O O . TYR A 1 87 ? -7.547 4.068 1.776 1.00 94.31 87 TYR A O 1
ATOM 693 N N . VAL A 1 88 ? -7.200 2.629 0.092 1.00 93.81 88 VAL A N 1
ATOM 694 C CA . VAL A 1 88 ? -8.544 2.795 -0.490 1.00 93.81 88 VAL A CA 1
ATOM 695 C C . VAL A 1 88 ? -9.608 2.259 0.460 1.00 93.81 88 VAL A C 1
ATOM 697 O O . VAL A 1 88 ? -10.651 2.885 0.635 1.00 93.81 88 VAL A O 1
ATOM 700 N N . SER A 1 89 ? -9.345 1.116 1.092 1.00 92.88 89 SER A N 1
ATOM 701 C CA . SER A 1 89 ? -10.293 0.527 2.028 1.00 92.88 89 SER A CA 1
ATOM 702 C C . SER A 1 89 ? -10.429 1.339 3.315 1.00 92.88 89 SER A C 1
ATOM 704 O O . SER A 1 89 ? -11.536 1.438 3.827 1.00 92.88 89 SER A O 1
ATOM 706 N N . ASP A 1 90 ? -9.355 1.974 3.789 1.00 91.88 90 ASP A N 1
ATOM 707 C CA . ASP A 1 90 ? -9.401 2.858 4.956 1.00 91.88 90 ASP A CA 1
ATOM 708 C C . ASP A 1 90 ? -10.219 4.119 4.668 1.00 91.88 90 ASP A C 1
ATOM 710 O O . ASP A 1 90 ? -11.036 4.523 5.490 1.00 91.88 90 ASP A O 1
ATOM 714 N N . VAL A 1 91 ? -10.062 4.709 3.476 1.00 92.00 91 VAL A N 1
ATOM 715 C CA . VAL A 1 91 ? -10.899 5.835 3.028 1.00 92.00 91 VAL A CA 1
ATOM 716 C C . VAL A 1 91 ? -12.371 5.428 2.962 1.00 92.00 91 VAL A C 1
ATOM 718 O O . VAL A 1 91 ? -13.235 6.193 3.392 1.00 92.00 91 VAL A O 1
ATOM 721 N N . ALA A 1 92 ? -12.667 4.240 2.430 1.00 90.00 92 ALA A N 1
ATOM 722 C CA . ALA A 1 92 ? -14.033 3.735 2.342 1.00 90.00 92 ALA A CA 1
ATOM 723 C C . ALA A 1 92 ? -14.649 3.496 3.731 1.00 90.00 92 ALA A C 1
ATOM 725 O O . ALA A 1 92 ? -15.778 3.917 3.968 1.00 90.00 92 ALA A O 1
ATOM 726 N N . GLU A 1 93 ? -13.900 2.882 4.649 1.00 89.12 93 GLU A N 1
ATOM 727 C CA . GLU A 1 93 ? -14.351 2.607 6.018 1.00 89.12 93 GLU A CA 1
ATOM 728 C C . GLU A 1 93 ? -14.599 3.898 6.799 1.00 89.12 93 GLU A C 1
ATOM 730 O O . GLU A 1 93 ? -15.655 4.079 7.398 1.00 89.12 93 GLU A O 1
ATOM 735 N N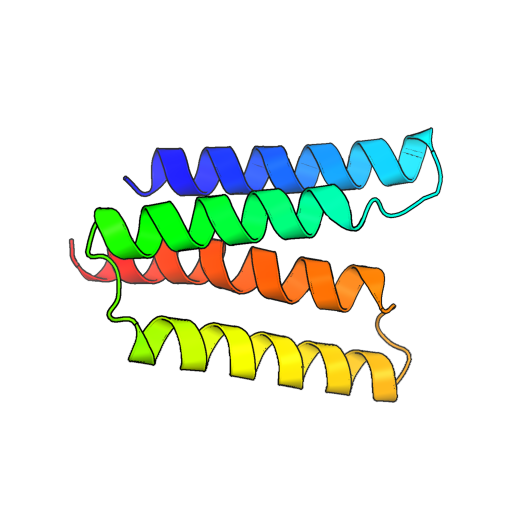 . GLU A 1 94 ? -13.661 4.846 6.741 1.00 86.12 94 GLU A N 1
ATOM 736 C CA . GLU A 1 94 ? -13.809 6.130 7.425 1.00 86.12 94 GLU A CA 1
ATOM 737 C C . GLU A 1 94 ? -15.012 6.922 6.899 1.00 86.12 94 GLU A C 1
ATOM 739 O O . GLU A 1 94 ? -15.693 7.594 7.668 1.00 86.12 94 GLU A O 1
ATOM 744 N N . SER A 1 95 ? -15.304 6.814 5.601 1.00 83.75 95 SER A N 1
ATOM 745 C CA . SER A 1 95 ? -16.472 7.464 4.997 1.00 83.75 95 SER A CA 1
ATOM 746 C C . SER A 1 95 ? -17.795 6.815 5.414 1.00 83.75 95 SER A C 1
ATOM 748 O O . SER A 1 95 ? -18.815 7.491 5.399 1.00 83.75 95 SER A O 1
ATOM 750 N N . ALA A 1 96 ? -17.793 5.527 5.768 1.00 82.62 96 ALA A N 1
ATOM 751 C CA . ALA A 1 96 ? -18.980 4.806 6.229 1.00 82.62 96 ALA A CA 1
ATOM 752 C C . ALA A 1 96 ? -19.298 5.049 7.717 1.00 82.62 96 ALA A C 1
ATOM 754 O O . ALA A 1 96 ? -20.417 4.786 8.151 1.00 82.62 96 ALA A O 1
ATOM 755 N N . MET A 1 97 ? -18.324 5.533 8.495 1.00 75.31 97 MET A N 1
ATOM 756 C CA . MET A 1 97 ? -18.498 5.887 9.909 1.00 75.31 97 MET A CA 1
ATOM 757 C C . MET A 1 97 ? -19.060 7.305 10.139 1.00 75.31 97 MET A C 1
ATOM 759 O O . MET A 1 97 ? -19.368 7.641 11.284 1.00 75.31 97 MET A O 1
ATOM 763 N N . LEU A 1 98 ? -19.154 8.134 9.090 1.00 64.25 98 LEU A N 1
ATOM 764 C CA . LEU A 1 98 ? -19.712 9.498 9.109 1.00 64.25 98 LEU A CA 1
ATOM 765 C C . LEU A 1 98 ? -21.212 9.502 8.796 1.00 64.25 98 LEU A C 1
ATOM 767 O O . LEU A 1 98 ? -21.922 10.308 9.440 1.00 64.25 98 LEU A O 1
#

Radius of gyration: 13.66 Å; chains: 1; bounding box: 34×30×32 Å

Foldseek 3Di:
DLVVLVVLLVVLVVVQVVCCVPVVDQDVVSLVVLQVVLVCCCVVVVLDDPVVLVVQLVVLLVVLVVCVVVVNDDPSVSSNSSSNSSSVVSSVSVVVVD

pLDDT: mean 88.68, std 6.45, range [64.25, 96.38]

InterPro domains:
  IPR014743 Chloride channel, core [SSF81340] (4-85)